Protein AF-A0A7J2ZLS8-F1 (afdb_monomer_lite)

Secondary structure (DSSP, 8-state):
-HHHHHHHHHHHHHHHHHHHHIIIII---HHHHHHHHHHHHHHHHHHHHHHHHHHHHTT--HHHHTTT-HHHHHHHHHHHHHHHHHHHTTT-HHHHHHHHHHHHHHHHHHHHHGGGS--

Radius of gyration: 15.65 Å; chains: 1; bounding box: 35×26×52 Å

Foldseek 3Di:
DLVVLLVLLVVLVVLLVVLQCCLPPPDPDLVVSVVSLVSSVVSVVVSVVSVQVSCVVVVHGPLVCCVVDPVNVVVVVVVLVVSCVSCVVSVNNVVSVVVVVVVVVVSVCSVVVVVVPPD

pLDDT: mean 83.64, std 10.66, range [38.69, 94.12]

Structure (mmCIF, N/CA/C/O backbone):
data_AF-A0A7J2ZLS8-F1
#
_entry.id   AF-A0A7J2ZLS8-F1
#
loop_
_atom_site.group_PDB
_atom_site.id
_atom_site.type_symbol
_atom_site.label_atom_id
_atom_site.label_alt_id
_atom_site.label_comp_id
_atom_site.label_asym_id
_atom_site.label_entity_id
_atom_site.label_seq_id
_atom_site.pdbx_PDB_ins_code
_atom_site.Cartn_x
_atom_site.Cartn_y
_atom_site.Cartn_z
_atom_site.occupancy
_atom_site.B_iso_or_equiv
_atom_site.auth_seq_id
_atom_site.auth_comp_id
_atom_site.auth_asym_id
_atom_site.auth_atom_id
_atom_site.pdbx_PDB_model_num
ATOM 1 N N . MET A 1 1 ? 18.138 10.162 -12.160 1.00 77.44 1 MET A N 1
ATOM 2 C CA . MET A 1 1 ? 16.735 10.662 -12.109 1.00 77.44 1 MET A CA 1
ATOM 3 C C . MET A 1 1 ? 15.832 9.620 -11.467 1.00 77.44 1 MET A C 1
ATOM 5 O O . MET A 1 1 ? 15.107 9.962 -10.544 1.00 77.44 1 MET A O 1
ATOM 9 N N . ILE A 1 2 ? 15.944 8.356 -11.883 1.00 84.88 2 ILE A N 1
ATOM 10 C CA . ILE A 1 2 ? 15.252 7.210 -11.275 1.00 84.88 2 ILE A CA 1
ATOM 11 C C . ILE A 1 2 ? 15.587 7.061 -9.782 1.00 84.88 2 ILE A C 1
ATOM 13 O O . ILE A 1 2 ? 14.678 6.864 -8.985 1.00 84.88 2 ILE A O 1
ATOM 17 N N . ASP A 1 3 ? 16.837 7.295 -9.367 1.00 86.19 3 ASP A N 1
ATOM 18 C CA . ASP A 1 3 ? 17.237 7.214 -7.948 1.00 86.19 3 ASP A CA 1
ATOM 19 C C . ASP A 1 3 ? 16.444 8.164 -7.042 1.00 86.19 3 ASP A C 1
ATOM 21 O O . ASP A 1 3 ? 16.074 7.820 -5.924 1.00 86.19 3 ASP A O 1
ATOM 25 N N . ILE A 1 4 ? 16.137 9.363 -7.545 1.00 90.19 4 ILE A N 1
ATOM 26 C CA . ILE A 1 4 ? 15.342 10.361 -6.822 1.00 90.19 4 ILE A CA 1
ATOM 27 C C . ILE A 1 4 ? 13.885 9.886 -6.714 1.00 90.19 4 ILE A C 1
ATOM 29 O O . ILE A 1 4 ? 13.262 10.027 -5.665 1.00 90.19 4 ILE A O 1
ATOM 33 N N . ILE A 1 5 ? 13.345 9.282 -7.776 1.00 89.25 5 ILE A N 1
ATOM 34 C CA . ILE A 1 5 ? 11.984 8.726 -7.801 1.00 89.25 5 ILE A CA 1
ATOM 35 C C . ILE A 1 5 ? 11.874 7.551 -6.818 1.00 89.25 5 ILE A C 1
ATOM 37 O O . ILE A 1 5 ? 10.942 7.500 -6.014 1.00 89.25 5 ILE A O 1
ATOM 41 N N . LEU A 1 6 ? 12.859 6.651 -6.815 1.00 89.62 6 LEU A N 1
ATOM 42 C CA . LEU A 1 6 ? 12.940 5.534 -5.873 1.00 89.62 6 LEU A CA 1
ATOM 43 C C . LEU A 1 6 ? 13.096 6.015 -4.428 1.00 89.62 6 LEU A C 1
ATOM 45 O O . LEU A 1 6 ? 12.457 5.457 -3.537 1.00 89.62 6 LEU A O 1
ATOM 49 N N . LEU A 1 7 ? 13.861 7.083 -4.185 1.00 93.25 7 LEU A N 1
ATOM 50 C CA . LEU A 1 7 ? 13.949 7.703 -2.863 1.00 93.25 7 LEU A CA 1
ATOM 51 C C . LEU A 1 7 ? 12.569 8.175 -2.376 1.00 93.25 7 LEU A C 1
ATOM 53 O O . LEU A 1 7 ? 12.200 7.909 -1.231 1.00 93.25 7 LEU A O 1
ATOM 57 N N . TYR A 1 8 ? 11.774 8.819 -3.237 1.00 91.44 8 TYR A N 1
ATOM 58 C CA . TYR A 1 8 ? 10.405 9.214 -2.888 1.00 91.44 8 TYR A CA 1
ATOM 59 C C . TYR A 1 8 ? 9.491 8.012 -2.628 1.00 91.44 8 TYR A C 1
ATOM 61 O O . TYR A 1 8 ? 8.694 8.057 -1.687 1.00 91.44 8 TYR A O 1
ATOM 69 N N . ALA A 1 9 ? 9.634 6.924 -3.392 1.00 92.00 9 ALA A N 1
ATOM 70 C CA . ALA A 1 9 ? 8.927 5.678 -3.111 1.00 92.00 9 ALA A CA 1
ATOM 71 C C . ALA A 1 9 ? 9.307 5.137 -1.722 1.00 92.00 9 ALA A C 1
ATOM 73 O O . ALA A 1 9 ? 8.429 4.853 -0.908 1.00 92.00 9 ALA A O 1
ATOM 74 N N . MET A 1 10 ? 10.600 5.070 -1.394 1.00 92.94 10 MET A N 1
ATOM 75 C CA . MET A 1 10 ? 11.065 4.602 -0.084 1.00 92.94 10 MET A CA 1
ATOM 76 C C . MET A 1 10 ? 10.514 5.452 1.064 1.00 92.94 10 MET A C 1
ATOM 78 O O . MET A 1 10 ? 10.031 4.900 2.052 1.00 92.94 10 MET A O 1
ATOM 82 N N . ILE A 1 11 ? 10.522 6.782 0.926 1.00 93.81 11 ILE A N 1
ATOM 83 C CA . ILE A 1 11 ? 9.944 7.691 1.927 1.00 93.81 11 ILE A CA 1
ATOM 84 C C . ILE A 1 11 ? 8.443 7.421 2.095 1.00 93.81 11 ILE A C 1
ATOM 86 O O . ILE A 1 11 ? 7.966 7.319 3.226 1.00 93.81 11 ILE A O 1
ATOM 90 N N . ALA A 1 12 ? 7.700 7.247 0.997 1.00 92.44 12 ALA A N 1
ATOM 91 C CA . ALA A 1 12 ? 6.282 6.893 1.056 1.00 92.44 12 ALA A CA 1
ATOM 92 C C . ALA A 1 12 ? 6.059 5.542 1.763 1.00 92.44 12 ALA A C 1
ATOM 94 O O . ALA A 1 12 ? 5.157 5.424 2.594 1.00 92.44 12 ALA A O 1
ATOM 95 N N . GLY A 1 13 ? 6.920 4.555 1.506 1.00 91.19 13 GLY A N 1
ATOM 96 C CA . GLY A 1 13 ? 6.909 3.257 2.182 1.00 91.19 13 GLY A CA 1
ATOM 97 C C . GLY A 1 13 ? 7.158 3.360 3.691 1.00 91.19 13 GLY A C 1
ATOM 98 O O . GLY A 1 13 ? 6.421 2.764 4.476 1.00 91.19 13 GLY A O 1
ATOM 99 N N . ILE A 1 14 ? 8.135 4.164 4.119 1.00 93.44 14 ILE A N 1
ATOM 100 C CA . ILE A 1 14 ? 8.422 4.405 5.545 1.00 93.44 14 ILE A CA 1
ATOM 101 C C . ILE A 1 14 ? 7.245 5.118 6.223 1.00 93.44 14 ILE A C 1
ATOM 103 O O . ILE A 1 14 ? 6.825 4.742 7.316 1.00 93.44 14 ILE A O 1
ATOM 107 N N . MET A 1 15 ? 6.664 6.128 5.575 1.00 94.12 15 MET A N 1
ATOM 108 C CA . MET A 1 15 ? 5.504 6.838 6.126 1.00 94.12 15 MET A CA 1
ATOM 109 C C . MET A 1 15 ? 4.280 5.924 6.239 1.00 94.12 15 MET A C 1
ATOM 111 O O . MET A 1 15 ? 3.565 5.973 7.239 1.00 94.12 15 MET A O 1
ATOM 115 N N . CYS A 1 16 ? 4.070 5.044 5.258 1.00 93.94 16 CYS A N 1
ATOM 116 C CA . CYS A 1 16 ? 3.044 4.006 5.297 1.00 93.94 16 CYS A CA 1
ATOM 117 C C . CYS A 1 16 ? 3.192 3.104 6.537 1.00 93.94 16 CYS A C 1
ATOM 119 O O . CYS A 1 16 ? 2.244 2.970 7.319 1.00 93.94 16 CYS A O 1
ATOM 121 N N . THR A 1 17 ? 4.378 2.530 6.769 1.00 91.69 17 THR A N 1
ATOM 122 C CA . THR A 1 17 ? 4.603 1.610 7.899 1.00 91.69 17 THR A CA 1
ATOM 123 C C . THR A 1 17 ? 4.465 2.305 9.251 1.00 91.69 17 THR A C 1
ATOM 125 O O . THR A 1 17 ? 3.855 1.743 10.167 1.00 91.69 17 THR A O 1
ATOM 128 N N . LEU A 1 18 ? 4.948 3.544 9.376 1.00 93.56 18 LEU A N 1
ATOM 129 C CA . LEU A 1 18 ? 4.767 4.348 10.585 1.00 93.56 18 LEU A CA 1
ATOM 130 C C . LEU A 1 18 ? 3.283 4.595 10.873 1.00 93.56 18 LEU A C 1
ATOM 132 O O . LEU A 1 18 ? 2.830 4.345 11.989 1.00 93.56 18 LEU A O 1
ATOM 136 N N . LEU A 1 19 ? 2.504 5.020 9.875 1.00 92.94 19 LEU A N 1
ATOM 137 C CA . LEU A 1 19 ? 1.077 5.309 10.047 1.00 92.94 19 LEU A CA 1
ATOM 138 C C . LEU A 1 19 ? 0.271 4.072 10.449 1.00 92.94 19 LEU A C 1
ATOM 140 O O . LEU A 1 19 ? -0.575 4.167 11.341 1.00 92.94 19 LEU A O 1
ATOM 144 N N . PHE A 1 20 ? 0.552 2.909 9.853 1.00 91.94 20 PHE A N 1
ATOM 145 C CA . PHE A 1 20 ? -0.081 1.654 10.267 1.00 91.94 20 PHE A CA 1
ATOM 146 C C . PHE A 1 20 ? 0.301 1.263 11.698 1.00 91.94 20 PHE A C 1
ATOM 148 O O . PHE A 1 20 ? -0.572 0.893 12.484 1.00 91.94 20 PHE A O 1
ATOM 155 N N . THR A 1 21 ? 1.575 1.404 12.068 1.00 91.31 21 THR A N 1
ATOM 156 C CA . THR A 1 21 ? 2.053 1.092 13.424 1.00 91.31 21 THR A CA 1
ATOM 157 C C . THR A 1 21 ? 1.397 2.005 14.464 1.00 91.31 21 THR A C 1
ATOM 159 O O . THR A 1 21 ? 0.854 1.528 15.462 1.00 91.31 21 THR A O 1
ATOM 162 N N . PHE A 1 22 ? 1.355 3.315 14.208 1.00 90.88 22 PHE A N 1
ATOM 163 C CA . PHE A 1 22 ? 0.679 4.278 15.080 1.00 90.88 22 PHE A CA 1
ATOM 164 C C . PHE A 1 22 ? -0.821 3.998 15.203 1.00 90.88 22 PHE A C 1
ATOM 166 O O . PHE A 1 22 ? -1.357 3.989 16.314 1.00 90.88 22 PHE A O 1
ATOM 173 N N . ALA A 1 23 ? -1.493 3.707 14.086 1.00 90.12 23 ALA A N 1
ATOM 174 C CA . ALA A 1 23 ? -2.917 3.389 14.083 1.00 90.12 23 ALA A CA 1
ATOM 175 C C . ALA A 1 23 ? -3.242 2.113 14.878 1.00 90.12 23 ALA A C 1
ATOM 177 O O . ALA A 1 23 ? -4.272 2.051 15.549 1.00 90.12 23 ALA A O 1
ATOM 178 N N . LEU A 1 24 ? -2.405 1.077 14.788 1.00 88.25 24 LEU A N 1
ATOM 179 C CA . LEU A 1 24 ? -2.688 -0.213 15.417 1.00 88.25 24 LEU A CA 1
ATOM 180 C C . LEU A 1 24 ? -2.342 -0.245 16.907 1.00 88.25 24 LEU A C 1
ATOM 182 O O . LEU A 1 24 ? -3.148 -0.763 17.681 1.00 88.25 24 LEU A O 1
ATOM 186 N N . PHE A 1 25 ? -1.195 0.311 17.305 1.00 89.19 25 PHE A N 1
ATOM 187 C CA . PHE A 1 25 ? -0.667 0.146 18.663 1.00 89.19 25 PHE A CA 1
ATOM 188 C C . PHE A 1 25 ? -0.932 1.332 19.593 1.00 89.19 25 PHE A C 1
ATOM 190 O O . PHE A 1 25 ? -1.171 1.130 20.783 1.00 89.19 25 PHE A O 1
ATOM 197 N N . PHE A 1 26 ? -0.889 2.561 19.079 1.00 86.12 26 PHE A N 1
ATOM 198 C CA . PHE A 1 26 ? -0.885 3.758 19.926 1.00 86.12 26 PHE A CA 1
ATOM 199 C C . PHE A 1 26 ? -2.254 4.433 20.010 1.00 86.12 26 PHE A C 1
ATOM 201 O O . PHE A 1 26 ? -2.631 4.946 21.065 1.00 86.12 26 PHE A O 1
ATOM 208 N N . GLU A 1 27 ? -3.021 4.421 18.920 1.00 86.00 27 GLU A N 1
ATOM 209 C CA . GLU A 1 27 ? -4.264 5.182 18.847 1.00 86.00 27 GLU A CA 1
ATOM 210 C C . GLU A 1 27 ? -5.479 4.379 19.341 1.00 86.00 27 GLU A C 1
ATOM 212 O O . GLU A 1 27 ? -5.974 3.466 18.674 1.00 86.00 27 GLU A O 1
ATOM 217 N N . LYS A 1 28 ? -6.011 4.767 20.507 1.00 83.06 28 LYS A N 1
ATOM 218 C CA . LYS A 1 28 ? -7.241 4.185 21.078 1.00 83.06 28 LYS A CA 1
ATOM 219 C C . LYS A 1 28 ? -8.510 4.827 20.512 1.00 83.06 28 LYS A C 1
ATOM 221 O O . LYS A 1 28 ? -9.577 4.214 20.558 1.00 83.06 28 LYS A O 1
ATOM 226 N N . ASN A 1 29 ? -8.431 6.050 19.978 1.00 88.94 29 ASN A N 1
ATOM 227 C CA . ASN A 1 29 ? -9.604 6.736 19.449 1.00 88.94 29 ASN A CA 1
ATOM 228 C C . ASN A 1 29 ? -9.949 6.248 18.035 1.00 88.94 29 ASN A C 1
ATOM 230 O O . ASN A 1 29 ? -9.237 6.512 17.066 1.00 88.94 29 ASN A O 1
ATOM 234 N N . VAL A 1 30 ? -11.117 5.618 17.899 1.00 85.62 30 VAL A N 1
ATOM 235 C CA . VAL A 1 30 ? -11.653 5.062 16.643 1.00 85.62 30 VAL A CA 1
ATOM 236 C C . VAL A 1 30 ? -11.632 6.078 15.488 1.00 85.62 30 VAL A C 1
ATOM 238 O O . VAL A 1 30 ? -11.293 5.727 14.355 1.00 85.62 30 VAL A O 1
ATOM 241 N N . LYS A 1 31 ? -11.958 7.356 15.746 1.00 86.75 31 LYS A N 1
ATOM 242 C CA . LYS A 1 31 ? -12.000 8.390 14.693 1.00 86.75 31 LYS A CA 1
ATOM 243 C C . LYS A 1 31 ? -10.607 8.745 14.169 1.00 86.75 31 LYS A C 1
ATOM 245 O O . LYS A 1 31 ? -10.467 8.958 12.965 1.00 86.75 31 LYS A O 1
ATOM 250 N N . MET A 1 32 ? -9.612 8.827 15.053 1.00 86.19 32 MET A N 1
ATOM 251 C CA . MET A 1 32 ? -8.227 9.147 14.688 1.00 86.19 32 MET A CA 1
ATOM 252 C C . MET A 1 32 ? -7.545 7.943 14.048 1.00 86.19 32 MET A C 1
ATOM 254 O O . MET A 1 32 ? -6.974 8.077 12.967 1.00 86.19 32 MET A O 1
ATOM 258 N N . LYS A 1 33 ? -7.743 6.751 14.622 1.00 88.81 33 LYS A N 1
ATOM 259 C CA . LYS A 1 33 ? -7.277 5.479 14.065 1.00 88.81 33 LYS A CA 1
ATOM 260 C C . LYS A 1 33 ? -7.712 5.306 12.611 1.00 88.81 33 LYS A C 1
ATOM 262 O O . LYS A 1 33 ? -6.896 4.989 11.751 1.00 88.81 33 LYS A O 1
ATOM 267 N N . ARG A 1 34 ? -8.976 5.616 12.306 1.00 88.00 34 ARG A N 1
ATOM 268 C CA . ARG A 1 34 ? -9.481 5.609 10.928 1.00 88.00 34 ARG A CA 1
ATOM 269 C C . ARG A 1 34 ? -8.708 6.546 10.002 1.00 88.00 34 ARG A C 1
ATOM 271 O O . ARG A 1 34 ? -8.387 6.145 8.890 1.00 88.00 34 ARG A O 1
ATOM 278 N N . LYS A 1 35 ? -8.449 7.790 10.422 1.00 89.69 35 LYS A N 1
ATOM 279 C CA . LYS A 1 35 ? -7.706 8.751 9.592 1.00 89.69 35 LYS A CA 1
ATOM 280 C C . LYS A 1 35 ? -6.311 8.211 9.289 1.00 89.69 35 LYS A C 1
ATOM 282 O O . LYS A 1 35 ? -5.922 8.200 8.129 1.00 89.69 35 LYS A O 1
ATOM 287 N N . PHE A 1 36 ? -5.611 7.699 10.302 1.00 91.88 36 PHE A N 1
ATOM 288 C CA . PHE A 1 36 ? -4.279 7.128 10.121 1.00 91.88 36 PHE A CA 1
ATOM 289 C C . PHE A 1 36 ? -4.272 5.911 9.196 1.00 91.88 36 PHE A C 1
ATOM 291 O O . PHE A 1 36 ? -3.404 5.842 8.335 1.00 91.88 36 PHE A O 1
ATOM 298 N N . LEU A 1 37 ? -5.257 5.010 9.286 1.00 90.44 37 LEU A N 1
ATOM 299 C CA . LEU A 1 37 ? -5.360 3.893 8.339 1.00 90.44 37 LEU A CA 1
ATOM 300 C C . LEU A 1 37 ? -5.608 4.361 6.901 1.00 90.44 37 LEU A C 1
ATOM 302 O O . LEU A 1 37 ? -4.982 3.844 5.983 1.00 90.44 37 LEU A O 1
ATOM 306 N N . ILE A 1 38 ? -6.494 5.341 6.692 1.00 90.06 38 ILE A N 1
ATOM 307 C CA . ILE A 1 38 ? -6.757 5.884 5.349 1.00 90.06 38 ILE A CA 1
ATOM 308 C C . ILE A 1 38 ? -5.488 6.526 4.778 1.00 90.06 38 ILE A C 1
ATOM 310 O O . ILE A 1 38 ? -5.136 6.258 3.632 1.00 90.06 38 ILE A O 1
ATOM 314 N N . PHE A 1 39 ? -4.774 7.324 5.577 1.00 91.88 39 PHE A N 1
ATOM 315 C CA . PHE A 1 39 ? -3.493 7.893 5.157 1.00 91.88 39 PHE A CA 1
ATOM 316 C C . PHE A 1 39 ? -2.431 6.810 4.924 1.00 91.88 39 PHE A C 1
ATOM 318 O O . PHE A 1 39 ? -1.691 6.905 3.952 1.00 91.88 39 PHE A O 1
ATOM 325 N N . GLY A 1 40 ? -2.387 5.756 5.741 1.00 92.31 40 GLY A N 1
ATOM 326 C CA . GLY A 1 40 ? -1.489 4.616 5.544 1.00 92.31 40 GLY A CA 1
ATOM 327 C C . GLY A 1 40 ? -1.722 3.927 4.200 1.00 92.31 40 GLY A C 1
ATOM 328 O O . GLY A 1 40 ? -0.782 3.753 3.428 1.00 92.31 40 GLY A O 1
ATOM 329 N N . VAL A 1 41 ? -2.982 3.633 3.859 1.00 91.56 41 VAL A N 1
ATOM 330 C CA . VAL A 1 41 ? -3.347 3.080 2.542 1.00 91.56 41 VAL A CA 1
ATOM 331 C C . VAL A 1 41 ? -2.995 4.044 1.411 1.00 91.56 41 VAL A C 1
ATOM 333 O O . VAL A 1 41 ? -2.500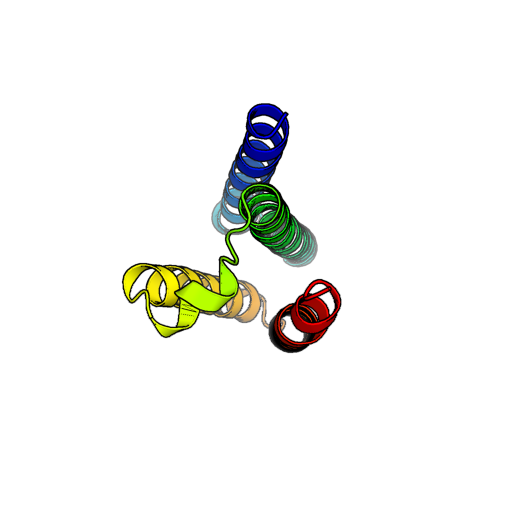 3.608 0.376 1.00 91.56 41 VAL A O 1
ATOM 336 N N . PHE A 1 42 ? -3.208 5.347 1.597 1.00 92.38 42 PHE A N 1
ATOM 337 C CA . PHE A 1 42 ? -2.833 6.350 0.601 1.00 92.38 42 PHE A CA 1
ATOM 338 C C . PHE A 1 42 ? -1.322 6.348 0.325 1.00 92.38 42 PHE A C 1
ATOM 340 O O . PHE A 1 42 ? -0.915 6.291 -0.833 1.00 92.38 42 PHE A O 1
ATOM 347 N N . PHE A 1 43 ? -0.486 6.337 1.367 1.00 92.56 43 PHE A N 1
ATOM 348 C CA . PHE A 1 43 ? 0.969 6.250 1.210 1.00 92.56 43 PHE A CA 1
ATOM 349 C C . PHE A 1 43 ? 1.420 4.906 0.632 1.00 92.56 43 PHE A C 1
ATOM 351 O O . PHE A 1 43 ? 2.374 4.870 -0.140 1.00 92.56 43 PHE A O 1
ATOM 358 N N . MET A 1 44 ? 0.715 3.814 0.937 1.00 91.69 44 MET A N 1
ATOM 359 C CA . MET A 1 44 ? 0.961 2.519 0.304 1.00 91.69 44 MET A CA 1
ATOM 360 C C . MET A 1 44 ? 0.663 2.556 -1.203 1.00 91.69 44 MET A C 1
ATOM 362 O O . MET A 1 44 ? 1.468 2.085 -2.003 1.00 91.69 44 MET A O 1
ATOM 366 N N . ALA A 1 45 ? -0.470 3.137 -1.600 1.00 89.62 45 ALA A N 1
ATOM 367 C CA . ALA A 1 45 ? -0.821 3.302 -3.007 1.00 89.62 45 ALA A CA 1
ATOM 368 C C . ALA A 1 45 ? 0.184 4.213 -3.728 1.00 89.62 45 ALA A C 1
ATOM 370 O O . ALA A 1 45 ? 0.600 3.901 -4.840 1.00 89.62 45 ALA A O 1
ATOM 371 N N . ALA A 1 46 ? 0.625 5.294 -3.075 1.00 89.88 46 ALA A N 1
ATOM 372 C CA . ALA A 1 46 ? 1.668 6.171 -3.595 1.00 89.88 46 ALA A CA 1
ATOM 373 C C . ALA A 1 46 ? 3.004 5.432 -3.766 1.00 89.88 46 ALA A C 1
ATOM 375 O O . ALA A 1 46 ? 3.631 5.573 -4.809 1.00 89.88 46 ALA A O 1
ATOM 376 N N . PHE A 1 47 ? 3.411 4.606 -2.795 1.00 92.56 47 PHE A N 1
ATOM 377 C CA . PHE A 1 47 ? 4.600 3.760 -2.912 1.00 92.56 47 PHE A CA 1
ATOM 378 C C . PHE A 1 47 ? 4.528 2.881 -4.166 1.00 92.56 47 PHE A C 1
ATOM 380 O O . PHE A 1 47 ? 5.410 2.965 -5.014 1.00 92.56 47 PHE A O 1
ATOM 387 N N . VAL A 1 48 ? 3.441 2.122 -4.335 1.00 88.31 48 VAL A N 1
ATOM 388 C CA . VAL A 1 48 ? 3.265 1.233 -5.496 1.00 88.31 48 VAL A CA 1
ATOM 389 C C . VAL A 1 48 ? 3.232 2.019 -6.810 1.00 88.31 48 VAL A C 1
ATOM 391 O O . VAL A 1 48 ? 3.865 1.607 -7.776 1.00 88.31 48 VAL A O 1
ATOM 394 N N . ALA A 1 49 ? 2.541 3.160 -6.853 1.00 87.12 49 ALA A N 1
ATOM 395 C CA . ALA A 1 49 ? 2.436 3.982 -8.057 1.00 87.12 49 ALA A CA 1
ATOM 396 C C . ALA A 1 49 ? 3.776 4.616 -8.466 1.00 87.12 49 ALA A C 1
ATOM 398 O O . ALA A 1 49 ? 4.111 4.629 -9.647 1.00 87.12 49 ALA A O 1
ATOM 399 N N . ILE A 1 50 ? 4.553 5.127 -7.506 1.00 88.69 50 ILE A N 1
ATOM 400 C CA . ILE A 1 50 ? 5.872 5.720 -7.774 1.00 88.69 50 ILE A CA 1
ATOM 401 C C . ILE A 1 50 ? 6.862 4.629 -8.192 1.00 88.69 50 ILE A C 1
ATOM 403 O O . ILE A 1 50 ? 7.645 4.840 -9.116 1.00 88.69 50 ILE A O 1
ATOM 407 N N . THR A 1 51 ? 6.813 3.459 -7.549 1.00 87.00 51 THR A N 1
ATOM 408 C CA . THR A 1 51 ? 7.625 2.304 -7.941 1.00 87.00 51 THR A CA 1
ATOM 409 C C . THR A 1 51 ? 7.281 1.838 -9.353 1.00 87.00 51 THR A C 1
ATOM 411 O O . THR A 1 51 ? 8.195 1.645 -10.148 1.00 87.00 51 THR A O 1
ATOM 414 N N . GLU A 1 52 ? 5.997 1.731 -9.701 1.00 84.31 52 GLU A N 1
ATOM 415 C CA . GLU A 1 52 ? 5.599 1.404 -11.073 1.00 84.31 52 GLU A CA 1
ATOM 416 C C . GLU A 1 52 ? 6.074 2.464 -12.066 1.00 84.31 52 GLU A C 1
ATOM 418 O O . GLU A 1 52 ? 6.602 2.130 -13.117 1.00 84.31 52 GLU A O 1
ATOM 423 N N . TYR A 1 53 ? 5.946 3.748 -11.735 1.00 84.69 53 TYR A N 1
ATOM 424 C CA . TYR A 1 53 ? 6.432 4.814 -12.607 1.00 84.69 53 TYR A CA 1
ATOM 425 C C . TYR A 1 53 ? 7.952 4.739 -12.824 1.00 84.69 53 TYR A C 1
ATOM 427 O O . TYR A 1 53 ? 8.425 4.965 -13.936 1.00 84.69 53 TYR A O 1
ATOM 435 N N . ALA A 1 54 ? 8.720 4.385 -11.789 1.00 86.44 54 ALA A N 1
ATOM 436 C CA . ALA A 1 54 ? 10.158 4.168 -11.910 1.00 86.44 54 ALA A CA 1
ATOM 437 C C . ALA A 1 54 ? 10.480 3.002 -12.861 1.00 86.44 54 ALA A C 1
ATOM 439 O O . ALA A 1 54 ? 11.299 3.176 -13.760 1.00 86.44 54 ALA A O 1
ATOM 440 N N . PHE A 1 55 ? 9.7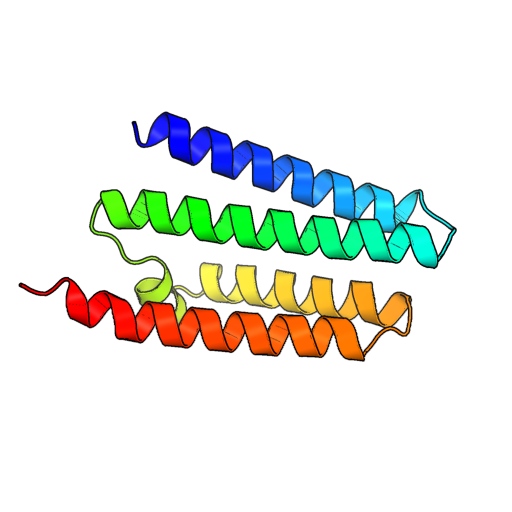99 1.859 -12.717 1.00 83.50 55 PHE A N 1
ATOM 441 C CA . PHE A 1 55 ? 9.958 0.720 -13.631 1.00 83.50 55 PHE A CA 1
ATOM 442 C C . PHE A 1 55 ? 9.507 1.050 -15.056 1.00 83.50 55 PHE A C 1
ATOM 444 O O . PHE A 1 55 ? 10.171 0.674 -16.023 1.00 83.50 55 PHE A O 1
ATOM 451 N N . TRP A 1 56 ? 8.429 1.819 -15.192 1.00 80.25 56 TRP A N 1
ATOM 452 C CA . TRP A 1 56 ? 7.903 2.244 -16.481 1.00 80.25 56 TRP A CA 1
ATOM 453 C C . TRP A 1 56 ? 8.904 3.113 -17.253 1.00 80.25 56 TRP A C 1
ATOM 455 O O . TRP A 1 56 ? 9.062 2.933 -18.460 1.00 80.25 56 TRP A O 1
ATOM 465 N N . LEU A 1 57 ? 9.649 3.991 -16.569 1.00 82.25 57 LEU A N 1
ATOM 466 C CA . LEU A 1 57 ? 10.743 4.765 -17.176 1.00 82.25 57 LEU A CA 1
ATOM 467 C C . LEU A 1 57 ? 11.904 3.888 -17.676 1.00 82.25 57 LEU A C 1
ATOM 469 O O . LEU A 1 57 ? 12.627 4.302 -18.579 1.00 82.25 57 LEU A O 1
ATOM 473 N N . GLU A 1 58 ? 12.073 2.688 -17.121 1.00 83.25 58 GLU A N 1
ATOM 474 C CA . GLU A 1 58 ? 13.042 1.687 -17.588 1.00 83.25 58 GLU A CA 1
ATOM 475 C C . GLU A 1 58 ? 12.472 0.774 -18.691 1.00 83.25 58 GLU A C 1
ATOM 477 O O . GLU A 1 58 ? 13.157 -0.131 -19.167 1.00 83.25 58 GLU A O 1
ATOM 482 N N . GLY A 1 59 ? 11.227 1.003 -19.126 1.00 78.50 59 GLY A N 1
ATOM 483 C CA . GLY A 1 59 ? 10.536 0.181 -20.124 1.00 78.50 59 GLY A CA 1
ATOM 484 C C . GLY A 1 59 ? 9.970 -1.129 -19.567 1.00 78.50 59 GLY A C 1
ATOM 485 O O . GLY A 1 59 ? 9.590 -2.014 -20.336 1.00 78.50 59 GLY A O 1
ATOM 486 N N . ILE A 1 60 ? 9.908 -1.266 -18.241 1.00 78.62 60 ILE A N 1
ATOM 487 C CA . ILE A 1 60 ? 9.432 -2.455 -17.534 1.00 78.62 60 ILE A CA 1
ATOM 488 C C . ILE A 1 60 ? 8.022 -2.176 -16.999 1.00 78.62 60 ILE A C 1
ATOM 490 O O . ILE A 1 60 ? 7.777 -1.164 -16.354 1.00 78.62 60 ILE A O 1
ATOM 494 N N . ASN A 1 61 ? 7.084 -3.093 -17.236 1.00 74.75 61 ASN A N 1
ATOM 495 C CA . ASN A 1 61 ? 5.734 -3.029 -16.671 1.00 74.75 61 ASN A CA 1
ATOM 496 C C . ASN A 1 61 ? 5.633 -3.969 -15.466 1.00 74.75 61 ASN A C 1
ATOM 498 O O . ASN A 1 61 ? 5.555 -5.187 -15.647 1.00 74.75 61 ASN A O 1
ATOM 502 N N . PHE A 1 62 ? 5.581 -3.434 -14.247 1.00 73.88 62 PHE A N 1
ATOM 503 C CA . PHE A 1 62 ? 5.501 -4.244 -13.029 1.00 73.88 62 PHE A CA 1
ATOM 504 C C . PHE A 1 62 ? 4.212 -5.073 -12.962 1.00 73.88 62 PHE A C 1
ATOM 506 O O . PHE A 1 62 ? 4.228 -6.229 -12.525 1.00 73.88 62 PHE A O 1
ATOM 513 N N . PHE A 1 63 ? 3.095 -4.525 -13.449 1.00 71.88 63 PHE A N 1
ATOM 514 C CA . PHE A 1 63 ? 1.802 -5.213 -13.469 1.00 71.88 63 PHE A CA 1
ATOM 515 C C . PHE A 1 63 ? 1.755 -6.395 -14.452 1.00 71.88 63 PHE A C 1
ATOM 517 O O . PHE A 1 63 ? 1.017 -7.351 -14.209 1.00 71.88 63 PHE A O 1
ATOM 524 N N . GLN A 1 64 ? 2.577 -6.401 -15.507 1.00 73.19 64 GLN A N 1
ATOM 525 C CA . GLN A 1 64 ? 2.731 -7.557 -16.406 1.00 73.19 64 GLN A CA 1
ATOM 526 C C . GLN A 1 64 ? 3.451 -8.735 -15.743 1.00 73.19 64 GLN A C 1
ATOM 528 O O . GLN A 1 64 ? 3.152 -9.890 -16.053 1.00 73.19 64 GLN A O 1
ATOM 533 N N . PHE A 1 65 ? 4.373 -8.468 -14.816 1.00 73.94 65 PHE A N 1
ATOM 534 C CA . PHE A 1 65 ? 5.059 -9.522 -14.065 1.00 73.94 65 PHE A CA 1
ATOM 535 C C . PHE A 1 65 ? 4.210 -10.072 -12.923 1.00 73.94 65 PHE A C 1
ATOM 537 O O . PHE A 1 65 ? 4.460 -11.187 -12.467 1.00 73.94 65 PHE A O 1
ATOM 544 N N . LEU A 1 66 ? 3.189 -9.330 -12.495 1.00 71.31 66 LEU A N 1
ATOM 545 C CA . LEU A 1 66 ? 2.310 -9.673 -11.382 1.00 71.31 66 LEU A CA 1
ATOM 546 C C . LEU A 1 66 ? 1.663 -11.067 -11.520 1.00 71.31 66 LEU A C 1
ATOM 548 O O . LEU A 1 66 ? 1.814 -11.840 -10.583 1.00 71.31 66 LEU A O 1
ATOM 552 N N . PRO A 1 67 ? 1.040 -11.475 -12.647 1.00 70.94 67 PRO A N 1
ATOM 553 C CA . PRO A 1 67 ? 0.468 -12.823 -12.776 1.00 70.94 67 PRO A CA 1
ATOM 554 C C . PRO A 1 67 ? 1.511 -13.952 -12.836 1.00 70.94 67 PRO A C 1
ATOM 556 O O . PRO A 1 67 ? 1.187 -15.090 -12.505 1.00 70.94 67 PRO A O 1
ATOM 559 N N . ASN A 1 68 ? 2.754 -13.656 -13.228 1.00 73.81 68 ASN A N 1
ATOM 560 C CA . ASN A 1 68 ? 3.805 -14.662 -13.432 1.00 73.81 68 ASN A CA 1
ATOM 561 C C . ASN A 1 68 ? 4.824 -14.727 -12.282 1.00 73.81 68 ASN A C 1
ATOM 563 O O . ASN A 1 68 ? 5.642 -15.643 -12.230 1.00 73.81 68 ASN A O 1
ATOM 567 N N . SER A 1 69 ? 4.775 -13.778 -11.347 1.00 78.31 69 SER A N 1
ATOM 568 C CA . SER A 1 69 ? 5.720 -13.672 -10.236 1.00 78.31 69 SER A CA 1
ATOM 569 C C . SER A 1 69 ? 5.048 -14.054 -8.926 1.00 78.31 69 SER A C 1
ATOM 571 O O . SER A 1 69 ? 4.481 -13.213 -8.229 1.00 78.31 69 SER A O 1
ATOM 573 N N . PHE A 1 70 ? 5.163 -15.330 -8.556 1.00 77.00 70 PHE A N 1
ATOM 574 C CA . PHE A 1 70 ? 4.616 -15.868 -7.305 1.00 77.00 70 PHE A CA 1
ATOM 575 C C . PHE A 1 70 ? 4.945 -15.022 -6.052 1.00 77.00 70 PHE A C 1
ATOM 577 O O . PHE A 1 70 ? 4.019 -14.729 -5.291 1.00 77.00 70 PHE A O 1
ATOM 584 N N . PRO A 1 71 ? 6.191 -14.537 -5.835 1.00 83.44 71 PRO A N 1
ATOM 585 C CA . PRO A 1 71 ? 6.509 -13.707 -4.665 1.00 83.44 71 PRO A CA 1
ATOM 586 C C . PRO A 1 71 ? 5.725 -12.390 -4.624 1.00 83.44 71 PRO A C 1
ATOM 588 O O . PRO A 1 71 ? 5.374 -11.881 -3.561 1.00 83.44 71 PRO A O 1
ATOM 591 N N . LEU A 1 72 ? 5.438 -11.849 -5.802 1.00 78.56 72 LEU A N 1
ATOM 592 C CA . LEU A 1 72 ? 4.826 -10.546 -6.004 1.00 78.56 72 LEU A CA 1
ATOM 593 C C . LEU A 1 72 ? 3.312 -10.612 -5.760 1.00 78.56 72 LEU A C 1
ATOM 595 O O . LEU A 1 72 ? 2.754 -9.756 -5.074 1.00 78.56 72 LEU A O 1
ATOM 599 N N . ILE A 1 73 ? 2.672 -11.697 -6.209 1.00 81.31 73 ILE A N 1
ATOM 600 C CA . ILE A 1 73 ? 1.279 -12.025 -5.867 1.00 81.31 73 ILE A CA 1
ATOM 601 C C . ILE A 1 73 ? 1.127 -12.166 -4.353 1.00 81.31 73 ILE A C 1
ATOM 603 O O . ILE A 1 73 ? 0.225 -11.567 -3.768 1.00 81.31 73 ILE A O 1
ATOM 607 N N . PHE A 1 74 ? 2.019 -12.927 -3.712 1.00 86.31 74 PHE A N 1
ATOM 608 C CA . PHE A 1 74 ? 1.980 -13.127 -2.263 1.00 86.31 74 PHE A CA 1
ATOM 609 C C . PHE A 1 74 ? 2.138 -11.816 -1.498 1.00 86.31 74 PHE A C 1
ATOM 611 O O . PHE A 1 74 ? 1.379 -11.564 -0.564 1.00 86.31 74 PHE A O 1
ATOM 618 N N . TYR A 1 75 ? 3.068 -10.960 -1.923 1.00 86.50 75 TYR A N 1
ATOM 619 C CA . TYR A 1 75 ? 3.251 -9.637 -1.336 1.00 86.50 75 TYR A CA 1
ATOM 620 C C . TYR A 1 75 ? 1.947 -8.826 -1.361 1.00 86.50 75 TYR A C 1
ATOM 622 O O . TYR A 1 75 ? 1.478 -8.377 -0.313 1.00 86.50 75 TYR A O 1
ATOM 630 N N . PHE A 1 76 ? 1.311 -8.692 -2.528 1.00 85.75 76 PHE A N 1
ATOM 631 C CA . PHE A 1 76 ? 0.061 -7.938 -2.643 1.00 85.75 76 PHE A CA 1
ATOM 632 C C . PHE A 1 76 ? -1.102 -8.585 -1.890 1.00 85.75 76 PHE A C 1
ATOM 634 O O . PHE A 1 76 ? -1.865 -7.877 -1.233 1.00 85.75 76 PHE A O 1
ATOM 641 N N . ALA A 1 77 ? -1.224 -9.913 -1.930 1.00 87.94 77 ALA A N 1
ATOM 642 C CA . ALA A 1 77 ? -2.273 -10.636 -1.219 1.00 87.94 77 ALA A CA 1
ATOM 643 C C . ALA A 1 77 ? -2.182 -10.428 0.301 1.00 87.94 77 ALA A C 1
ATOM 645 O O . ALA A 1 77 ? -3.197 -10.151 0.943 1.00 87.94 77 ALA A O 1
ATOM 646 N N . ILE A 1 78 ? -0.971 -10.492 0.868 1.00 92.00 78 ILE A N 1
ATOM 647 C CA . ILE A 1 78 ? -0.732 -10.249 2.298 1.00 92.00 78 ILE A CA 1
ATOM 648 C C . ILE A 1 78 ? -1.134 -8.823 2.671 1.00 92.00 78 ILE A C 1
ATOM 650 O O . ILE A 1 78 ? -1.850 -8.625 3.653 1.00 92.00 78 ILE A O 1
ATOM 654 N N . TRP A 1 79 ? -0.731 -7.828 1.881 1.00 90.06 79 TRP A N 1
ATOM 655 C CA . TRP A 1 79 ? -1.095 -6.441 2.161 1.00 90.06 79 TRP A CA 1
ATOM 656 C C . TRP A 1 79 ? -2.594 -6.173 2.026 1.00 90.06 79 TRP A C 1
ATOM 658 O O . TRP A 1 79 ? -3.163 -5.463 2.855 1.00 90.06 79 TRP A O 1
ATOM 668 N N . ILE A 1 80 ? -3.259 -6.764 1.032 1.00 90.00 80 ILE A N 1
ATOM 669 C CA . ILE A 1 80 ? -4.715 -6.669 0.887 1.00 90.00 80 ILE A CA 1
ATOM 670 C C . ILE A 1 80 ? -5.406 -7.277 2.112 1.00 90.00 80 ILE A C 1
ATOM 672 O O . ILE A 1 80 ? -6.265 -6.627 2.712 1.00 90.00 80 ILE A O 1
ATOM 676 N N . ALA A 1 81 ? -5.000 -8.480 2.525 1.00 91.62 81 ALA A N 1
ATOM 677 C CA . ALA A 1 81 ? -5.533 -9.129 3.719 1.00 91.62 81 ALA A CA 1
ATOM 678 C C . ALA A 1 81 ? -5.306 -8.271 4.975 1.00 91.62 81 ALA A C 1
ATOM 680 O O . ALA A 1 81 ? -6.217 -8.105 5.788 1.00 91.62 81 ALA A O 1
ATOM 681 N N . PHE A 1 82 ? -4.127 -7.657 5.100 1.00 91.88 82 PHE A N 1
ATOM 682 C CA . PHE A 1 82 ? -3.792 -6.755 6.198 1.00 91.88 82 PHE A CA 1
ATOM 683 C C . PHE A 1 82 ? -4.666 -5.493 6.222 1.00 91.88 82 PHE A C 1
ATOM 685 O O . PHE A 1 82 ? -5.123 -5.085 7.294 1.00 91.88 82 PHE A O 1
ATOM 692 N N . ILE A 1 83 ? -4.951 -4.888 5.065 1.00 89.12 83 ILE A N 1
ATOM 693 C CA . ILE A 1 83 ? -5.849 -3.728 4.962 1.00 89.12 83 ILE A CA 1
ATOM 694 C C . ILE A 1 83 ? -7.271 -4.124 5.364 1.00 89.12 83 ILE A C 1
ATOM 696 O O . ILE A 1 83 ? -7.881 -3.438 6.187 1.00 89.12 83 ILE A O 1
ATOM 700 N N . ILE A 1 84 ? -7.790 -5.234 4.827 1.00 90.56 84 ILE A N 1
ATOM 701 C CA . ILE A 1 84 ? -9.133 -5.734 5.159 1.00 90.56 84 ILE A CA 1
ATOM 702 C C . ILE A 1 84 ? -9.243 -5.949 6.670 1.00 90.56 84 ILE A C 1
ATOM 704 O O . ILE A 1 84 ? -10.131 -5.378 7.306 1.00 90.56 84 ILE A O 1
ATOM 708 N N . TRP A 1 85 ? -8.288 -6.677 7.253 1.00 91.94 85 TRP A N 1
ATOM 709 C CA . TRP A 1 85 ? -8.233 -6.924 8.691 1.00 91.94 85 TRP A CA 1
ATOM 710 C C . TRP A 1 85 ? -8.177 -5.619 9.497 1.00 91.94 85 TRP A C 1
ATOM 712 O O . TRP A 1 85 ? -8.955 -5.434 10.434 1.00 91.94 85 TRP A O 1
ATOM 722 N N . SER A 1 86 ? -7.330 -4.668 9.094 1.00 88.25 86 SER A N 1
ATOM 723 C CA . SER A 1 86 ? -7.170 -3.384 9.789 1.00 88.25 86 SER A CA 1
ATOM 724 C C . SER A 1 86 ? -8.463 -2.564 9.827 1.00 88.25 86 SER A C 1
ATOM 726 O O . SER A 1 86 ? -8.786 -1.972 10.858 1.00 88.25 86 SER A O 1
ATOM 728 N N . PHE A 1 87 ? -9.227 -2.527 8.731 1.00 87.81 87 PHE A N 1
ATOM 729 C CA . PHE A 1 87 ? -10.507 -1.807 8.680 1.00 87.81 87 PHE A CA 1
ATOM 730 C C . PHE A 1 87 ? -11.658 -2.579 9.335 1.00 87.81 87 PHE A C 1
ATOM 732 O O . PHE A 1 87 ? -12.582 -1.958 9.876 1.00 87.81 87 PHE A O 1
ATOM 739 N N . GLU A 1 88 ? -11.614 -3.912 9.319 1.00 88.62 88 GLU A N 1
ATOM 740 C CA . GLU A 1 88 ? -12.609 -4.758 9.976 1.00 88.62 88 GLU A CA 1
ATOM 741 C C . GLU A 1 88 ? -12.529 -4.655 11.504 1.00 88.62 88 GLU A C 1
ATOM 743 O O . GLU A 1 88 ? -13.570 -4.545 12.152 1.00 88.62 88 GLU A O 1
ATOM 748 N N . GLN A 1 89 ? -11.325 -4.513 12.070 1.00 84.88 89 GLN A N 1
ATOM 749 C CA . GLN A 1 89 ? -11.114 -4.216 13.499 1.00 84.88 89 GLN A CA 1
ATOM 750 C C . GLN A 1 89 ? -11.807 -2.919 13.969 1.00 84.88 89 GLN A C 1
ATOM 752 O O . GLN A 1 89 ? -12.089 -2.753 15.152 1.00 84.88 89 GLN A O 1
ATOM 757 N N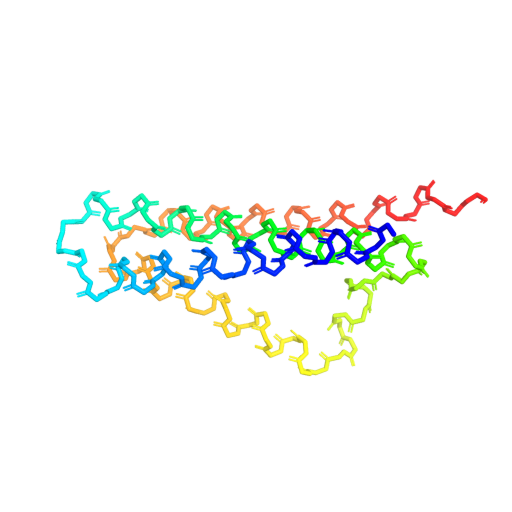 . ILE A 1 90 ? -12.094 -1.983 13.058 1.00 85.25 90 ILE A N 1
ATOM 758 C CA . ILE A 1 90 ? -12.782 -0.707 13.346 1.00 85.25 90 ILE A CA 1
ATOM 759 C C . ILE A 1 90 ? -14.286 -0.800 13.006 1.00 85.25 90 ILE A C 1
ATOM 761 O O . ILE A 1 90 ? -15.042 0.151 13.205 1.00 85.25 90 ILE A O 1
ATOM 765 N N . GLY A 1 91 ? -14.748 -1.929 12.460 1.00 83.19 91 GLY A N 1
ATOM 766 C CA . GLY A 1 91 ? -16.131 -2.125 12.015 1.00 83.19 91 GLY A CA 1
ATOM 767 C C . GLY A 1 91 ? -16.506 -1.326 10.760 1.00 83.19 91 GLY A C 1
ATOM 768 O O . GLY A 1 91 ? -17.688 -1.158 10.460 1.00 83.19 91 GLY A O 1
ATOM 769 N N . GLN A 1 92 ? -15.532 -0.809 10.001 1.00 82.19 92 GLN A N 1
ATOM 770 C CA . GLN A 1 92 ? -15.783 0.089 8.866 1.00 82.19 92 GLN A CA 1
ATOM 771 C C . GLN A 1 92 ? -15.678 -0.629 7.518 1.00 82.19 92 GLN A C 1
ATOM 773 O O . GLN A 1 92 ? -14.808 -0.340 6.697 1.00 82.19 92 GLN A O 1
ATOM 778 N N . ARG A 1 93 ? -16.630 -1.536 7.262 1.00 84.81 93 ARG A N 1
ATOM 779 C CA . ARG A 1 93 ? -16.643 -2.388 6.057 1.00 84.81 93 ARG A CA 1
ATOM 780 C C . ARG A 1 93 ? -16.675 -1.621 4.734 1.00 84.81 93 ARG A C 1
ATOM 782 O O . ARG A 1 93 ? -16.033 -2.012 3.769 1.00 84.81 93 ARG A O 1
ATOM 789 N N . LYS A 1 94 ? -17.387 -0.491 4.700 1.00 86.06 94 LYS A N 1
ATOM 790 C CA . LYS A 1 94 ? -17.545 0.325 3.484 1.00 86.06 94 LYS A CA 1
ATOM 791 C C . LYS A 1 94 ? -16.210 0.843 2.935 1.00 86.06 94 LYS A C 1
ATOM 793 O O . LYS A 1 94 ? -16.080 1.002 1.728 1.00 86.06 94 LYS A O 1
ATOM 798 N N . PHE A 1 95 ? -15.228 1.097 3.803 1.00 83.94 95 PHE A N 1
ATOM 799 C CA . PHE A 1 95 ? -13.957 1.698 3.395 1.00 83.94 95 PHE A CA 1
ATOM 800 C C . PHE A 1 95 ? -13.039 0.704 2.689 1.00 83.94 95 PHE A C 1
ATOM 802 O O . PHE A 1 95 ? -12.542 1.022 1.614 1.00 83.94 95 PHE A O 1
ATOM 809 N N . TRP A 1 96 ? -12.843 -0.501 3.235 1.00 83.81 96 TRP A N 1
ATOM 810 C CA . TRP A 1 96 ? -11.977 -1.482 2.572 1.00 83.81 96 TRP A CA 1
ATOM 811 C C . TRP A 1 96 ? -12.580 -1.978 1.251 1.00 83.81 96 TRP A C 1
ATOM 813 O O . TRP A 1 96 ? -11.842 -2.167 0.289 1.00 83.81 96 TRP A O 1
ATOM 823 N N . ILE A 1 97 ? -13.913 -2.086 1.155 1.00 85.94 97 ILE A N 1
ATOM 824 C CA . ILE A 1 97 ? -14.595 -2.403 -0.111 1.00 85.94 97 ILE A CA 1
ATOM 825 C C . ILE A 1 97 ? -14.347 -1.298 -1.147 1.00 85.94 97 ILE A C 1
ATOM 827 O O . ILE A 1 97 ? -13.986 -1.595 -2.283 1.00 85.94 97 ILE A O 1
ATOM 831 N N . ALA A 1 98 ? -14.490 -0.024 -0.762 1.00 87.94 98 ALA A N 1
ATOM 832 C CA . ALA A 1 98 ? -14.217 1.098 -1.659 1.00 87.94 98 ALA A CA 1
ATOM 833 C C . ALA A 1 98 ? -12.753 1.118 -2.136 1.00 87.94 98 ALA A C 1
ATOM 835 O O . ALA A 1 98 ? -12.502 1.356 -3.316 1.00 87.94 98 ALA A O 1
ATOM 836 N N . ILE A 1 99 ? -11.799 0.816 -1.246 1.00 86.44 99 ILE A N 1
ATOM 837 C CA . ILE A 1 99 ? -10.371 0.709 -1.584 1.00 86.44 99 ILE A CA 1
ATOM 838 C C . ILE A 1 99 ? -10.131 -0.413 -2.604 1.00 86.44 99 ILE A C 1
ATOM 840 O O . ILE A 1 99 ? -9.431 -0.188 -3.588 1.00 86.44 99 ILE A O 1
ATOM 844 N N . LEU A 1 100 ? -10.730 -1.594 -2.415 1.00 86.06 100 LEU A N 1
ATOM 845 C CA . LEU A 1 100 ? -10.594 -2.711 -3.359 1.00 86.06 100 LEU A CA 1
ATOM 846 C C . LEU A 1 100 ? -11.169 -2.387 -4.739 1.00 86.06 100 LEU A C 1
ATOM 848 O O . LEU A 1 100 ? -10.535 -2.685 -5.749 1.00 86.06 100 LEU A O 1
ATOM 852 N N . ILE A 1 101 ? -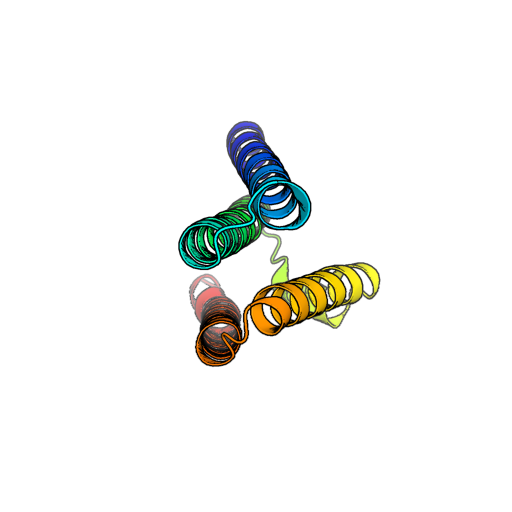12.344 -1.755 -4.789 1.00 87.25 101 ILE A N 1
ATOM 853 C CA . ILE A 1 101 ? -12.961 -1.331 -6.053 1.00 87.25 101 ILE A CA 1
ATOM 854 C C . ILE A 1 101 ? -12.049 -0.331 -6.770 1.00 87.25 101 ILE A C 1
ATOM 856 O O . ILE A 1 101 ? -11.793 -0.476 -7.964 1.00 87.25 101 ILE A O 1
ATOM 860 N N . LEU A 1 102 ? -11.519 0.655 -6.044 1.00 86.81 102 LEU A N 1
ATOM 861 C CA . LEU A 1 102 ? -10.624 1.659 -6.612 1.00 86.81 102 LEU A CA 1
ATOM 862 C C . LEU A 1 102 ? -9.314 1.035 -7.119 1.00 86.81 102 LEU A C 1
ATOM 864 O O . LEU A 1 102 ? -8.864 1.370 -8.212 1.00 86.81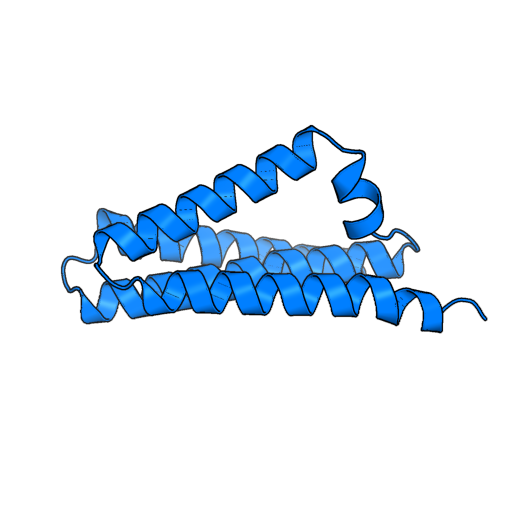 102 LEU A O 1
ATOM 868 N N . ALA A 1 103 ? -8.744 0.080 -6.379 1.00 82.12 103 ALA A N 1
ATOM 869 C CA . ALA A 1 103 ? -7.565 -0.667 -6.811 1.00 82.12 103 ALA A CA 1
ATOM 870 C C . ALA A 1 103 ? -7.834 -1.485 -8.087 1.00 82.12 103 ALA A C 1
ATOM 872 O O . ALA A 1 103 ? -7.021 -1.465 -9.008 1.00 82.12 103 ALA A O 1
ATOM 873 N N . ALA A 1 104 ? -8.990 -2.150 -8.186 1.00 83.12 104 ALA A N 1
ATOM 874 C CA . ALA A 1 104 ? -9.376 -2.893 -9.385 1.00 83.12 104 ALA A CA 1
ATOM 875 C C . ALA A 1 104 ? -9.529 -1.977 -10.612 1.00 83.12 104 ALA A C 1
ATOM 877 O O . ALA A 1 104 ? -9.040 -2.311 -11.691 1.00 83.12 104 ALA A O 1
ATOM 878 N N . ILE A 1 105 ? -10.144 -0.799 -10.444 1.00 84.31 105 ILE A N 1
ATOM 879 C CA . ILE A 1 105 ? -10.252 0.210 -11.510 1.00 84.31 105 ILE A CA 1
ATOM 880 C C . ILE A 1 105 ? -8.859 0.662 -11.964 1.00 84.31 105 ILE A C 1
ATOM 882 O O . ILE A 1 105 ? -8.604 0.719 -13.165 1.00 84.31 105 ILE A O 1
ATOM 886 N N . LEU A 1 106 ? -7.943 0.936 -11.030 1.00 77.88 106 LEU A N 1
ATOM 887 C CA . LEU A 1 106 ? -6.575 1.343 -11.363 1.00 77.88 106 LEU A CA 1
ATOM 888 C C . LEU A 1 106 ? -5.812 0.260 -12.133 1.00 77.88 106 LEU A C 1
ATOM 890 O O . LEU A 1 106 ? -5.156 0.583 -13.117 1.00 77.88 106 LEU A O 1
ATOM 894 N N . ILE A 1 107 ? -5.933 -1.012 -11.742 1.00 75.50 107 ILE A N 1
ATOM 895 C CA . ILE A 1 107 ? -5.297 -2.134 -12.454 1.00 75.50 107 ILE A CA 1
ATOM 896 C C . ILE A 1 107 ? -5.860 -2.271 -13.875 1.00 75.50 107 ILE A C 1
ATOM 898 O O . ILE A 1 107 ? -5.103 -2.483 -14.823 1.00 75.50 107 ILE A O 1
ATOM 902 N N . LEU A 1 108 ? -7.179 -2.122 -14.046 1.00 78.38 108 LEU A N 1
ATOM 903 C CA . LEU A 1 108 ? -7.799 -2.126 -15.373 1.00 78.38 108 LEU A CA 1
ATOM 904 C C . LEU A 1 108 ? -7.243 -0.989 -16.233 1.00 78.38 108 LEU A C 1
ATOM 906 O O . LEU A 1 108 ? -6.777 -1.237 -17.344 1.00 78.38 108 LEU A O 1
ATOM 910 N N . VAL A 1 109 ? -7.229 0.239 -15.709 1.00 75.56 109 VAL A N 1
ATOM 911 C CA . VAL A 1 109 ? -6.684 1.400 -16.425 1.00 75.56 109 VAL A CA 1
ATOM 912 C C . VAL A 1 109 ? -5.207 1.195 -16.759 1.00 75.56 109 VAL A C 1
ATOM 914 O O . VAL A 1 109 ? -4.823 1.456 -17.892 1.00 75.56 109 VAL A O 1
ATOM 917 N N . ALA A 1 110 ? -4.388 0.679 -15.840 1.00 68.75 110 ALA A N 1
ATOM 918 C CA . ALA A 1 110 ? -2.971 0.413 -16.091 1.00 68.75 110 ALA A CA 1
ATOM 919 C C . ALA A 1 110 ? -2.762 -0.589 -17.242 1.00 68.75 110 ALA A C 1
ATOM 921 O O . ALA A 1 110 ? -1.949 -0.347 -18.135 1.00 68.75 110 ALA A O 1
ATOM 922 N N . ASN A 1 111 ? -3.551 -1.668 -17.285 1.00 69.88 111 ASN A N 1
ATOM 923 C CA . ASN A 1 111 ? -3.478 -2.664 -18.356 1.00 69.88 111 ASN A CA 1
ATOM 924 C C . ASN A 1 111 ? -3.952 -2.124 -19.715 1.00 69.88 111 ASN A C 1
ATOM 926 O O . ASN A 1 111 ? -3.357 -2.448 -20.742 1.00 69.88 111 ASN A O 1
ATOM 930 N N . PHE A 1 112 ? -5.003 -1.296 -19.743 1.00 70.75 112 PHE A N 1
ATOM 931 C CA . PHE A 1 112 ? -5.514 -0.718 -20.991 1.00 70.75 112 PHE A CA 1
ATOM 932 C C . PHE A 1 112 ? -4.683 0.475 -21.489 1.00 70.75 112 PHE A C 1
ATOM 934 O O . PHE A 1 112 ? -4.499 0.617 -22.695 1.00 70.75 112 PHE A O 1
ATOM 941 N N . CYS A 1 113 ? -4.146 1.309 -20.595 1.00 64.00 113 CYS A N 1
ATOM 942 C CA . CYS A 1 113 ? -3.405 2.521 -20.956 1.00 64.00 113 CYS A CA 1
ATOM 943 C C . CYS A 1 113 ? -2.011 2.210 -21.526 1.00 64.00 113 CYS A C 1
ATOM 945 O O . CYS A 1 113 ? -1.522 2.934 -22.389 1.00 64.00 113 CYS A O 1
ATOM 947 N N . MET A 1 114 ? -1.384 1.091 -21.148 1.00 55.09 114 MET A N 1
ATOM 948 C CA . MET A 1 114 ? -0.107 0.691 -21.757 1.00 55.09 114 MET A CA 1
ATOM 949 C C . MET A 1 114 ? -0.219 0.241 -23.218 1.00 55.09 114 MET A C 1
ATOM 951 O O . MET A 1 114 ? 0.780 0.271 -23.936 1.00 55.09 114 MET A O 1
ATOM 955 N N . ASN A 1 115 ? -1.419 -0.084 -23.710 1.00 52.22 115 ASN A N 1
ATOM 956 C CA . ASN A 1 115 ? -1.628 -0.262 -25.149 1.00 52.22 115 ASN A CA 1
ATOM 957 C C . ASN A 1 115 ? -1.567 1.065 -25.930 1.00 52.22 115 ASN A C 1
ATOM 959 O O . ASN A 1 115 ? -1.471 1.021 -27.152 1.00 52.22 115 ASN A O 1
ATOM 963 N N . CYS A 1 116 ? -1.569 2.228 -25.264 1.00 50.16 116 CYS A N 1
ATOM 964 C CA . CYS A 1 116 ? -1.458 3.537 -25.918 1.00 50.16 116 CYS A CA 1
ATOM 965 C C . CYS A 1 116 ? -0.010 3.954 -26.237 1.00 50.16 116 CYS A C 1
ATOM 967 O O . CYS A 1 116 ? 0.184 4.893 -27.000 1.00 50.16 116 CYS A O 1
ATOM 969 N N . ILE A 1 117 ? 1.001 3.289 -25.661 1.00 46.34 117 ILE A N 1
ATOM 970 C CA . ILE A 1 117 ? 2.430 3.628 -25.842 1.00 46.34 117 ILE A CA 1
ATOM 971 C C . ILE A 1 117 ? 3.111 2.717 -26.879 1.00 46.34 117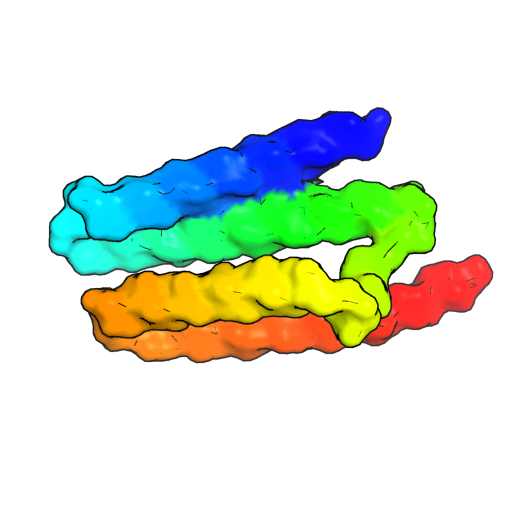 ILE A C 1
ATOM 973 O O . ILE A 1 117 ? 4.251 2.954 -27.259 1.00 46.34 117 ILE A O 1
ATOM 977 N N . LYS A 1 118 ? 2.412 1.698 -27.398 1.00 40.78 118 LYS A N 1
ATOM 978 C CA . LYS A 1 118 ? 2.857 0.971 -28.595 1.00 40.78 118 LYS A CA 1
ATOM 979 C C . LYS A 1 118 ? 2.637 1.847 -29.835 1.00 40.78 118 LYS A C 1
ATOM 981 O O . LYS A 1 118 ? 1.672 1.639 -30.566 1.00 40.78 118 LYS A O 1
ATOM 986 N N . PHE A 1 119 ? 3.516 2.818 -30.041 1.00 38.69 119 PHE A N 1
ATOM 987 C CA . PHE A 1 119 ? 3.745 3.478 -31.324 1.00 38.69 119 PHE A CA 1
ATOM 988 C C . PHE A 1 119 ? 5.226 3.384 -31.669 1.00 38.69 119 PHE A C 1
ATOM 990 O O . PHE A 1 119 ? 6.051 3.628 -30.762 1.00 38.69 119 PHE A O 1
#

Sequence (119 aa):
MIDIILLYAMIAGIMCTLLFTFALFFEKNVKMKRKFLIFGVFFMAAFVAITEYAFWLEGINFFQFLPNSFPLIFYFAIWIAFIIWSFEQIGQRKFWIAILILAAILILVANFCMNCIKF